Protein AF-A0A366LKS7-F1 (afdb_monomer)

Structure (mmCIF, N/CA/C/O backbone):
data_AF-A0A366LKS7-F1
#
_entry.id   AF-A0A366LKS7-F1
#
loop_
_atom_site.group_PDB
_atom_site.id
_atom_site.type_symbol
_atom_site.label_atom_id
_atom_site.label_alt_id
_atom_site.label_comp_id
_atom_site.label_asym_id
_atom_site.label_entity_id
_atom_site.label_seq_id
_atom_site.pdbx_PDB_ins_code
_atom_site.Cartn_x
_atom_site.Cartn_y
_atom_site.Cartn_z
_atom_site.occupancy
_atom_site.B_iso_or_equiv
_atom_site.auth_seq_id
_atom_site.auth_comp_id
_atom_site.auth_asym_id
_atom_site.auth_atom_id
_atom_site.pdbx_PDB_model_num
ATOM 1 N N . MET A 1 1 ? 86.073 -22.384 10.253 1.00 41.22 1 MET A N 1
ATOM 2 C CA . MET A 1 1 ? 85.572 -21.036 9.910 1.00 41.22 1 MET A CA 1
ATOM 3 C C . MET A 1 1 ? 84.055 -21.099 9.865 1.00 41.22 1 MET A C 1
ATOM 5 O O . MET A 1 1 ? 83.524 -22.104 9.419 1.00 41.22 1 MET A O 1
ATOM 9 N N . ALA A 1 2 ? 83.398 -20.109 10.464 1.00 40.56 2 ALA A N 1
ATOM 10 C CA . ALA A 1 2 ? 81.984 -20.114 10.831 1.00 40.56 2 ALA A CA 1
ATOM 11 C C . ALA A 1 2 ? 81.027 -20.139 9.627 1.00 40.56 2 ALA A C 1
ATOM 13 O O . ALA A 1 2 ? 81.314 -19.514 8.612 1.00 40.56 2 ALA A O 1
ATOM 14 N N . THR A 1 3 ? 79.862 -20.776 9.781 1.00 36.72 3 THR A N 1
ATOM 15 C CA . THR A 1 3 ? 78.552 -20.102 9.675 1.00 36.72 3 THR A CA 1
ATOM 16 C C . THR A 1 3 ? 77.476 -21.022 10.250 1.00 36.72 3 THR A C 1
ATOM 18 O O . THR A 1 3 ? 77.246 -22.127 9.769 1.00 36.72 3 THR A O 1
ATOM 21 N N . ILE A 1 4 ? 76.846 -20.542 11.318 1.00 39.62 4 ILE A N 1
ATOM 22 C CA . ILE A 1 4 ? 75.598 -21.054 11.873 1.00 39.62 4 ILE A CA 1
ATOM 23 C C . ILE A 1 4 ? 74.487 -20.360 11.085 1.00 39.62 4 ILE A C 1
ATOM 25 O O . ILE A 1 4 ? 74.456 -19.132 11.045 1.00 39.62 4 ILE A O 1
ATOM 29 N N . ALA A 1 5 ? 73.573 -21.122 10.495 1.00 38.69 5 ALA A N 1
ATOM 30 C CA . ALA A 1 5 ? 72.286 -20.608 10.045 1.00 38.69 5 ALA A CA 1
ATOM 31 C C . ALA A 1 5 ? 71.214 -21.629 10.429 1.00 38.69 5 ALA A C 1
ATOM 33 O O . ALA A 1 5 ? 71.038 -22.661 9.785 1.00 38.69 5 ALA A O 1
ATOM 34 N N . ALA A 1 6 ? 70.548 -21.347 11.544 1.00 43.88 6 ALA A N 1
ATOM 35 C CA . ALA A 1 6 ? 69.305 -21.986 11.925 1.00 43.88 6 ALA A CA 1
ATOM 36 C C . ALA A 1 6 ? 68.160 -21.339 11.138 1.00 43.88 6 ALA A C 1
ATOM 38 O O . ALA A 1 6 ? 68.051 -20.117 11.154 1.00 43.88 6 ALA A O 1
ATOM 39 N N . LEU A 1 7 ? 67.289 -22.145 10.526 1.00 31.59 7 LEU A N 1
ATOM 40 C CA . LEU A 1 7 ? 65.840 -21.940 10.598 1.00 31.59 7 LEU A CA 1
ATOM 41 C C . LEU A 1 7 ? 65.124 -23.215 10.131 1.00 31.59 7 LEU A C 1
ATOM 43 O O . LEU A 1 7 ? 64.955 -23.468 8.942 1.00 31.59 7 LEU A O 1
ATOM 47 N N . VAL A 1 8 ? 64.708 -24.029 11.097 1.00 40.72 8 VAL A N 1
ATOM 48 C CA . VAL A 1 8 ? 63.623 -24.991 10.907 1.00 40.72 8 VAL A CA 1
ATOM 49 C C . VAL A 1 8 ? 62.337 -24.242 11.215 1.00 40.72 8 VAL A C 1
ATOM 51 O O . VAL A 1 8 ? 62.210 -23.730 12.319 1.00 40.72 8 VAL A O 1
ATOM 54 N N . LEU A 1 9 ? 61.408 -24.205 10.263 1.00 39.56 9 LEU A N 1
ATOM 55 C CA . LEU A 1 9 ? 59.963 -24.333 10.480 1.00 39.56 9 LEU A CA 1
ATOM 56 C C . LEU A 1 9 ? 59.360 -24.700 9.120 1.00 39.56 9 LEU A C 1
ATOM 58 O O . LEU A 1 9 ? 59.416 -23.931 8.163 1.00 39.56 9 LEU A O 1
ATOM 62 N N . GLY A 1 10 ? 58.897 -25.946 9.020 1.00 38.88 10 GLY A N 1
ATOM 63 C CA . GLY A 1 10 ? 58.415 -26.543 7.784 1.00 38.88 10 GLY A CA 1
ATOM 64 C C . GLY A 1 10 ? 57.226 -25.781 7.204 1.00 38.88 10 GLY A C 1
ATOM 65 O O . GLY A 1 10 ? 56.204 -25.608 7.864 1.00 38.88 10 GLY A O 1
ATOM 66 N N . LEU A 1 11 ? 57.358 -25.376 5.941 1.00 42.59 11 LEU A N 1
ATOM 67 C CA . LEU A 1 11 ? 56.241 -24.989 5.086 1.00 42.59 11 LEU A CA 1
ATOM 68 C C . LEU A 1 11 ? 55.403 -26.240 4.783 1.00 42.59 11 LEU A C 1
ATOM 70 O O . LEU A 1 11 ? 55.624 -26.943 3.799 1.00 42.59 11 LEU A O 1
ATOM 74 N N . GLY A 1 12 ? 54.454 -26.523 5.669 1.00 39.06 12 GLY A N 1
ATOM 75 C CA . GLY A 1 12 ? 53.389 -27.494 5.473 1.00 39.06 12 GLY A CA 1
ATOM 76 C C . GLY A 1 12 ? 52.070 -26.785 5.182 1.00 39.06 12 GLY A C 1
ATOM 77 O O . GLY A 1 12 ? 51.395 -26.350 6.101 1.00 39.06 12 GLY A O 1
ATOM 78 N N . LEU A 1 13 ? 51.728 -26.730 3.896 1.00 37.75 13 LEU A N 1
ATOM 79 C CA . LEU A 1 13 ? 50.373 -26.871 3.351 1.00 37.75 13 LEU A CA 1
ATOM 80 C C . LEU A 1 13 ? 49.256 -25.850 3.705 1.00 37.75 13 LEU A C 1
ATOM 82 O O . LEU A 1 13 ? 48.646 -25.863 4.767 1.00 37.75 13 LEU A O 1
ATOM 86 N N . THR A 1 14 ? 48.844 -25.162 2.630 1.00 41.75 14 THR A N 1
ATOM 87 C CA . THR A 1 14 ? 47.455 -24.944 2.159 1.00 41.75 14 THR A CA 1
ATOM 88 C C . THR A 1 14 ? 46.520 -23.935 2.850 1.00 41.75 14 THR A C 1
ATOM 90 O O . THR A 1 14 ? 45.930 -24.189 3.890 1.00 41.75 14 THR A O 1
ATOM 93 N N . THR A 1 15 ? 46.269 -22.861 2.081 1.00 47.47 15 THR A N 1
ATOM 94 C CA . THR A 1 15 ? 44.987 -22.164 1.824 1.00 47.47 15 THR A CA 1
ATOM 95 C C . THR A 1 15 ? 44.194 -21.585 2.992 1.00 47.47 15 THR A C 1
ATOM 97 O O . THR A 1 15 ? 43.519 -22.295 3.723 1.00 47.47 15 THR A O 1
ATOM 100 N N . THR A 1 16 ? 44.072 -20.257 2.987 1.00 45.38 16 THR A N 1
ATOM 101 C CA . THR A 1 16 ? 42.803 -19.583 2.650 1.00 45.38 16 THR A CA 1
ATOM 102 C C . THR A 1 16 ? 43.143 -18.146 2.262 1.00 45.38 16 THR A C 1
ATOM 104 O O . THR A 1 16 ? 43.459 -17.317 3.112 1.00 45.38 16 THR A O 1
ATOM 107 N N . THR A 1 17 ? 43.118 -17.840 0.964 1.00 48.75 17 THR A N 1
ATOM 108 C CA . THR A 1 17 ? 42.858 -16.467 0.525 1.00 48.75 17 THR A CA 1
ATOM 109 C C . THR A 1 17 ? 41.493 -16.112 1.090 1.00 48.75 17 THR A C 1
ATOM 111 O O . THR A 1 17 ? 40.503 -16.733 0.708 1.00 48.75 17 THR A O 1
ATOM 114 N N . ALA A 1 18 ? 41.445 -15.191 2.052 1.00 44.31 18 ALA A N 1
ATOM 115 C CA . ALA A 1 18 ? 40.195 -14.581 2.468 1.00 44.31 18 ALA A CA 1
ATOM 116 C C . ALA A 1 18 ? 39.649 -13.843 1.242 1.00 44.31 18 ALA A C 1
ATOM 118 O O . ALA A 1 18 ? 40.091 -12.741 0.917 1.00 44.31 18 ALA A O 1
ATOM 119 N N . ASP A 1 19 ? 38.782 -14.539 0.508 1.00 43.91 19 ASP A N 1
ATOM 120 C CA . ASP A 1 19 ? 37.972 -13.992 -0.564 1.00 43.91 19 ASP A CA 1
ATOM 121 C C . ASP A 1 19 ? 37.262 -12.774 0.018 1.00 43.91 19 ASP A C 1
ATOM 123 O O . ASP A 1 19 ? 36.561 -12.862 1.033 1.00 43.91 19 ASP A O 1
ATOM 127 N N . ALA A 1 20 ? 37.589 -11.614 -0.546 1.00 52.59 20 ALA A N 1
ATOM 128 C CA . ALA A 1 20 ? 37.033 -10.343 -0.144 1.00 52.59 20 ALA A CA 1
ATOM 129 C C . ALA A 1 20 ? 35.516 -10.496 -0.090 1.00 52.59 20 ALA A C 1
ATOM 131 O O . ALA A 1 20 ? 34.909 -10.901 -1.078 1.00 52.59 20 ALA A O 1
ATOM 132 N N . ALA A 1 21 ? 34.944 -10.202 1.082 1.00 46.44 21 ALA A N 1
ATOM 133 C CA . ALA A 1 21 ? 33.519 -10.242 1.344 1.00 46.44 21 ALA A CA 1
ATOM 134 C C . ALA A 1 21 ? 32.761 -9.757 0.107 1.00 46.44 21 ALA A C 1
ATOM 136 O O . ALA A 1 21 ? 32.797 -8.572 -0.227 1.00 46.44 21 ALA A O 1
ATOM 137 N N . THR A 1 22 ? 32.124 -10.701 -0.590 1.00 46.94 22 THR A N 1
ATOM 138 C CA . THR A 1 22 ? 31.183 -10.386 -1.656 1.00 46.94 22 THR A CA 1
ATOM 139 C C . THR A 1 22 ? 30.228 -9.362 -1.049 1.00 46.94 22 THR A C 1
ATOM 141 O O . THR A 1 22 ? 29.586 -9.701 -0.047 1.00 46.94 22 THR A O 1
ATOM 144 N N . PRO A 1 23 ? 30.152 -8.111 -1.549 1.00 44.69 23 PRO A N 1
ATOM 145 C CA . PRO A 1 23 ? 29.120 -7.205 -1.085 1.00 44.69 23 PRO A CA 1
ATOM 146 C C . PRO A 1 23 ? 27.816 -7.958 -1.293 1.00 44.69 23 PRO A C 1
ATOM 148 O O . PRO A 1 23 ? 27.559 -8.432 -2.404 1.00 44.69 23 PRO A O 1
ATOM 151 N N . ALA A 1 24 ? 27.091 -8.183 -0.191 1.00 43.06 24 ALA A N 1
ATOM 152 C CA . ALA A 1 24 ? 25.816 -8.876 -0.179 1.00 43.06 24 ALA A CA 1
ATOM 153 C C . ALA A 1 24 ? 25.062 -8.396 -1.408 1.00 43.06 24 ALA A C 1
ATOM 155 O O . ALA A 1 24 ? 24.828 -7.193 -1.522 1.00 43.06 24 ALA A O 1
ATOM 156 N N . ARG A 1 25 ? 24.822 -9.298 -2.374 1.00 40.00 25 ARG A N 1
ATOM 157 C CA . ARG A 1 25 ? 24.077 -8.953 -3.581 1.00 40.00 25 ARG A CA 1
ATOM 158 C C . ARG A 1 25 ? 22.830 -8.248 -3.076 1.00 40.00 25 ARG A C 1
ATOM 160 O O . ARG A 1 25 ? 21.998 -8.907 -2.452 1.00 40.00 25 ARG A O 1
ATOM 167 N N . THR A 1 26 ? 22.744 -6.929 -3.270 1.00 43.84 26 THR A N 1
ATOM 168 C CA . THR A 1 26 ? 21.489 -6.199 -3.143 1.00 43.84 26 THR A CA 1
ATOM 169 C C . THR A 1 26 ? 20.514 -7.062 -3.906 1.00 43.84 26 THR A C 1
ATOM 171 O O . THR A 1 26 ? 20.764 -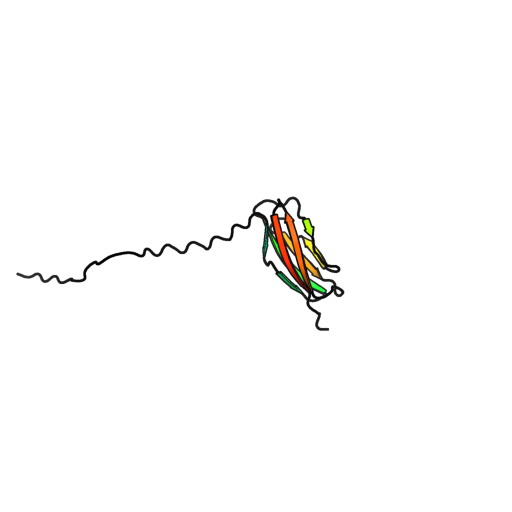7.335 -5.083 1.00 43.84 26 THR A O 1
ATOM 174 N N . ALA A 1 27 ? 19.535 -7.637 -3.201 1.00 46.47 27 ALA A N 1
ATOM 175 C CA . ALA A 1 27 ? 18.549 -8.496 -3.826 1.00 46.47 27 ALA A CA 1
ATOM 176 C C . ALA A 1 27 ? 18.075 -7.735 -5.060 1.00 46.47 27 ALA A C 1
ATOM 178 O O . ALA A 1 27 ? 17.615 -6.603 -4.926 1.00 46.47 27 ALA A O 1
ATOM 179 N N . ALA A 1 28 ? 18.343 -8.281 -6.248 1.00 50.19 28 ALA A N 1
ATOM 180 C CA . ALA A 1 28 ? 17.908 -7.660 -7.482 1.00 50.19 28 ALA A CA 1
ATOM 181 C C . ALA A 1 28 ? 16.385 -7.652 -7.388 1.00 50.19 28 ALA A C 1
ATOM 183 O O . ALA A 1 28 ? 15.757 -8.708 -7.468 1.00 50.19 28 ALA A O 1
ATOM 184 N N . HIS A 1 29 ? 15.812 -6.499 -7.057 1.00 56.53 29 HIS A N 1
ATOM 185 C CA . HIS A 1 29 ? 14.374 -6.341 -7.018 1.00 56.53 29 HIS A C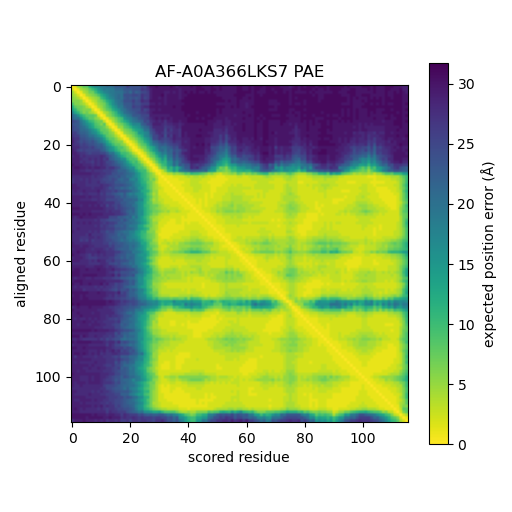A 1
ATOM 186 C C . HIS A 1 29 ? 13.945 -6.380 -8.480 1.00 56.53 29 HIS A C 1
ATOM 188 O O . HIS A 1 29 ? 14.466 -5.606 -9.263 1.00 56.53 29 HIS A O 1
ATOM 194 N N . PRO A 1 30 ? 13.090 -7.312 -8.914 1.00 63.94 30 PRO A N 1
ATOM 195 C CA . PRO A 1 30 ? 12.659 -7.322 -10.299 1.00 63.94 30 PRO A CA 1
ATOM 196 C C . PRO A 1 30 ? 11.595 -6.231 -10.468 1.00 63.94 30 PRO A C 1
ATOM 198 O O . PRO A 1 30 ? 10.409 -6.508 -10.311 1.00 63.94 30 PRO A O 1
ATOM 201 N N . GLY A 1 31 ? 11.998 -4.986 -10.732 1.00 85.12 31 GLY A N 1
ATOM 202 C CA . GLY A 1 31 ? 11.088 -3.901 -11.098 1.00 85.12 31 GLY A CA 1
ATOM 203 C C . GLY A 1 31 ? 10.927 -2.850 -10.008 1.00 85.12 31 GLY A C 1
ATOM 204 O O . GLY A 1 31 ? 11.670 -1.881 -9.993 1.00 85.12 31 GLY A O 1
ATOM 205 N N . ILE A 1 32 ? 9.934 -3.003 -9.122 1.00 89.81 32 ILE A N 1
ATOM 206 C CA . ILE A 1 32 ? 9.619 -1.992 -8.092 1.00 89.81 32 ILE A CA 1
ATOM 207 C C . ILE A 1 32 ? 9.740 -2.528 -6.669 1.00 89.81 32 ILE A C 1
ATOM 209 O O . ILE A 1 32 ? 9.377 -3.671 -6.389 1.00 89.81 32 ILE A O 1
ATOM 213 N N . TRP A 1 33 ? 10.184 -1.677 -5.747 1.00 92.50 33 TRP A N 1
ATOM 214 C CA . TRP A 1 33 ? 10.239 -1.981 -4.316 1.00 92.50 33 TRP A CA 1
ATOM 215 C C . TRP A 1 33 ? 9.988 -0.737 -3.462 1.00 92.50 33 TRP A C 1
ATOM 217 O O . TRP A 1 33 ? 9.988 0.392 -3.951 1.00 92.50 33 TRP A O 1
ATOM 227 N N . LEU A 1 34 ? 9.735 -0.950 -2.170 1.00 93.25 34 LEU A N 1
ATOM 228 C CA . LEU A 1 34 ? 9.392 0.108 -1.222 1.00 93.25 34 LEU A CA 1
ATOM 229 C C . LEU A 1 34 ? 10.387 0.155 -0.070 1.00 93.25 34 LEU A C 1
ATOM 231 O O . LEU A 1 34 ? 10.735 -0.888 0.485 1.00 93.25 34 LEU A O 1
ATOM 235 N N . THR A 1 35 ? 10.751 1.360 0.356 1.00 94.12 35 THR A N 1
ATOM 236 C CA . THR A 1 35 ? 11.592 1.565 1.538 1.00 94.12 35 THR A CA 1
ATOM 237 C C . THR A 1 35 ? 11.053 2.715 2.392 1.00 94.12 35 THR A C 1
ATOM 239 O O . THR A 1 35 ? 11.101 3.864 1.954 1.00 94.12 35 THR A O 1
ATOM 242 N N . PRO A 1 36 ? 10.580 2.462 3.629 1.00 95.62 36 PRO A N 1
ATOM 243 C CA . PRO A 1 36 ? 10.326 1.151 4.246 1.00 95.62 36 PRO A CA 1
ATOM 244 C C . PRO A 1 36 ? 9.116 0.408 3.640 1.00 95.62 36 PRO A C 1
ATOM 246 O O . PRO A 1 36 ? 8.206 1.026 3.097 1.00 95.62 36 PRO A O 1
ATOM 249 N N . THR A 1 37 ? 9.035 -0.918 3.801 1.00 95.50 37 THR A N 1
ATOM 250 C CA . THR A 1 37 ? 7.887 -1.742 3.343 1.00 95.50 37 THR A CA 1
ATOM 251 C C . THR A 1 37 ? 6.686 -1.726 4.299 1.00 95.50 37 THR A C 1
ATOM 253 O O . THR A 1 37 ? 5.674 -2.385 4.054 1.00 95.50 37 THR A O 1
ATOM 256 N N . SER A 1 38 ? 6.790 -1.027 5.428 1.00 95.88 38 SER A N 1
ATOM 257 C CA . SER A 1 38 ? 5.721 -0.921 6.418 1.00 95.88 38 SER A CA 1
ATOM 258 C C . SER A 1 38 ? 5.809 0.368 7.216 1.00 95.88 38 SER A C 1
ATOM 260 O O . SER A 1 38 ? 6.889 0.946 7.344 1.00 95.88 38 SER A O 1
ATOM 262 N N . GLY A 1 39 ? 4.697 0.767 7.819 1.00 96.06 39 GLY A N 1
ATOM 263 C CA . GLY A 1 39 ? 4.654 1.874 8.763 1.00 96.06 39 GLY A CA 1
ATOM 264 C C . GLY A 1 39 ? 3.482 1.749 9.717 1.00 96.06 39 GLY A C 1
ATOM 265 O O . GLY A 1 39 ? 2.440 1.195 9.372 1.00 96.06 39 GLY A O 1
ATOM 266 N N . THR A 1 40 ? 3.682 2.282 10.916 1.00 96.12 40 THR A N 1
ATOM 267 C CA . THR A 1 40 ? 2.671 2.364 11.967 1.00 96.12 40 THR A CA 1
ATOM 268 C C . THR A 1 40 ? 2.277 3.821 12.151 1.00 96.12 40 THR A C 1
ATOM 270 O O . THR A 1 40 ? 3.145 4.694 12.122 1.00 96.12 40 THR A O 1
ATOM 273 N N . VAL A 1 41 ? 0.985 4.093 12.302 1.00 95.25 41 VAL A N 1
ATOM 274 C CA . VAL A 1 41 ? 0.453 5.454 12.390 1.00 95.25 41 VAL A CA 1
ATOM 275 C C . VAL A 1 41 ? -0.828 5.482 13.224 1.00 95.25 41 VAL A C 1
ATOM 277 O O . VAL A 1 41 ? -1.671 4.596 13.103 1.00 95.25 41 VAL A O 1
ATOM 280 N N . SER A 1 42 ? -0.977 6.503 14.065 1.00 94.31 42 SER A N 1
ATOM 281 C CA . SER A 1 42 ? -2.223 6.761 14.793 1.00 94.31 42 SER A CA 1
ATOM 282 C C . SER A 1 42 ? -3.248 7.470 13.895 1.00 94.31 42 SER A C 1
ATOM 284 O O . SER A 1 42 ? -2.859 8.122 12.919 1.00 94.31 42 SER A O 1
ATOM 286 N N . PRO A 1 43 ? -4.552 7.408 14.208 1.00 93.06 43 PRO A N 1
ATOM 287 C CA . PRO A 1 43 ? -5.564 8.180 13.495 1.00 93.06 43 PRO A CA 1
ATOM 288 C C . PRO A 1 43 ? -5.238 9.681 13.541 1.00 93.06 43 PRO A C 1
ATOM 290 O O . PRO A 1 43 ? -4.793 10.193 14.564 1.00 93.06 43 PRO A O 1
ATOM 293 N N . GLY A 1 44 ? -5.403 10.386 12.419 1.00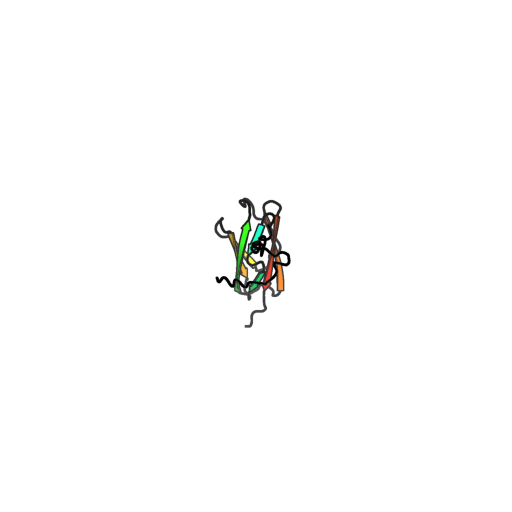 92.12 44 GLY A N 1
ATOM 294 C CA . GLY A 1 44 ? -4.988 11.789 12.261 1.00 92.12 44 GLY A CA 1
ATOM 295 C C . GLY A 1 44 ? -3.504 11.987 11.917 1.00 92.12 44 GLY A C 1
ATOM 296 O O . GLY A 1 44 ? -3.091 13.106 11.615 1.00 92.12 44 GLY A O 1
ATOM 297 N N . GLY A 1 45 ? -2.696 10.923 11.949 1.00 94.00 45 GLY A N 1
ATOM 298 C CA . GLY A 1 45 ? -1.273 10.960 11.629 1.00 94.00 45 GLY A CA 1
ATOM 299 C C . GLY A 1 45 ? -0.949 10.719 10.152 1.00 94.00 45 GLY A C 1
ATOM 300 O O . GLY A 1 45 ? -1.816 10.526 9.296 1.00 94.00 45 GLY A O 1
ATOM 301 N N . SER A 1 46 ? 0.352 10.678 9.859 1.00 94.94 46 SER A N 1
ATOM 302 C CA . SER A 1 46 ? 0.864 10.301 8.541 1.00 94.94 46 SER A CA 1
ATOM 303 C C . SER A 1 46 ? 2.094 9.408 8.636 1.00 94.94 46 SER A C 1
ATOM 305 O O . SER A 1 46 ? 2.887 9.538 9.568 1.00 94.94 46 SER A O 1
ATOM 307 N N . THR A 1 47 ? 2.289 8.549 7.641 1.00 95.56 47 THR A N 1
ATOM 308 C CA . THR A 1 47 ? 3.528 7.783 7.456 1.00 95.56 47 THR A CA 1
ATOM 309 C C . THR A 1 47 ? 3.979 7.852 6.001 1.00 95.56 47 THR A C 1
ATOM 311 O O . THR A 1 47 ? 3.210 8.265 5.133 1.00 95.56 47 THR A O 1
ATOM 314 N N . LYS A 1 48 ? 5.231 7.494 5.714 1.00 94.75 48 LYS A N 1
ATOM 315 C CA . LYS A 1 48 ? 5.792 7.588 4.361 1.00 94.75 48 LYS A CA 1
ATOM 316 C C . LYS A 1 48 ? 6.602 6.364 3.970 1.00 94.75 48 LYS A C 1
ATOM 318 O O . LYS A 1 48 ? 7.206 5.701 4.813 1.00 94.75 48 LYS A O 1
ATOM 323 N N . THR A 1 49 ? 6.656 6.119 2.670 1.00 95.19 49 THR A N 1
ATOM 324 C CA . THR A 1 49 ? 7.591 5.196 2.031 1.00 95.19 49 THR A CA 1
ATOM 325 C C . THR A 1 49 ? 8.154 5.814 0.761 1.00 95.19 49 THR A C 1
ATOM 327 O O . THR A 1 49 ? 7.586 6.758 0.212 1.00 95.19 49 THR A O 1
ATOM 330 N N . THR A 1 50 ? 9.282 5.298 0.307 1.00 94.06 50 THR A N 1
ATOM 331 C CA . THR A 1 50 ? 9.875 5.622 -0.983 1.00 94.06 50 THR A CA 1
ATOM 332 C C . THR A 1 50 ? 9.610 4.464 -1.928 1.00 94.06 50 THR A C 1
ATOM 334 O O . THR A 1 50 ? 9.960 3.327 -1.608 1.00 94.06 50 THR A O 1
ATOM 337 N N . LEU A 1 51 ? 9.005 4.746 -3.078 1.00 91.56 51 LEU A N 1
ATOM 338 C CA . LEU A 1 51 ? 8.905 3.800 -4.176 1.00 91.56 51 LEU A CA 1
ATOM 339 C C . LEU A 1 51 ? 10.138 3.936 -5.058 1.00 91.56 51 LEU A C 1
ATOM 341 O O . LEU A 1 51 ? 10.452 5.011 -5.565 1.00 91.56 51 LEU A O 1
ATOM 345 N N . HIS A 1 52 ? 10.822 2.818 -5.216 1.00 90.38 52 HIS A N 1
ATOM 346 C CA . HIS A 1 52 ? 11.968 2.668 -6.085 1.00 90.38 52 HIS A CA 1
ATOM 347 C C . HIS A 1 52 ? 11.580 1.815 -7.287 1.00 90.38 52 HIS A C 1
ATOM 349 O O . HIS A 1 52 ? 10.707 0.947 -7.182 1.00 90.38 52 HIS A O 1
ATOM 355 N N . SER A 1 53 ? 12.245 2.063 -8.408 1.00 86.81 53 SER A N 1
ATOM 356 C CA . SER A 1 53 ? 12.052 1.322 -9.644 1.00 86.81 53 SER A CA 1
ATOM 357 C C . SER A 1 53 ? 13.375 1.224 -10.398 1.00 86.81 53 SER A C 1
ATOM 359 O O . SER A 1 53 ? 14.119 2.203 -10.430 1.00 86.81 53 SER A O 1
ATOM 361 N N . ASP A 1 54 ? 13.664 0.074 -11.006 1.00 83.81 54 ASP A N 1
ATOM 362 C CA . ASP A 1 54 ? 14.827 -0.082 -11.897 1.00 83.81 54 ASP A CA 1
ATOM 363 C C . ASP A 1 54 ? 14.631 0.636 -13.241 1.00 83.81 54 ASP A C 1
ATOM 365 O O . ASP A 1 54 ? 15.595 1.003 -13.910 1.00 83.81 54 ASP A O 1
ATOM 369 N N . GLU A 1 55 ? 13.374 0.847 -13.635 1.00 84.38 55 GLU A N 1
ATOM 370 C CA . GLU A 1 55 ? 12.987 1.508 -14.881 1.00 84.38 55 GLU A CA 1
ATOM 371 C C . GLU A 1 55 ? 12.071 2.711 -14.608 1.00 84.38 55 GLU A C 1
ATOM 373 O O . GLU A 1 55 ? 11.373 2.737 -13.590 1.00 84.38 55 GLU A O 1
ATOM 378 N N . PRO A 1 56 ? 11.993 3.697 -15.517 1.00 82.38 56 PRO A N 1
ATOM 379 C CA . PRO A 1 56 ? 11.048 4.802 -15.386 1.00 82.38 56 PRO A CA 1
ATOM 380 C C . PRO A 1 56 ? 9.601 4.312 -15.206 1.00 82.38 56 PRO A C 1
ATOM 382 O O . PRO A 1 56 ? 9.126 3.431 -15.929 1.00 82.38 56 PRO A O 1
ATOM 385 N N . VAL A 1 57 ? 8.873 4.902 -14.254 1.00 82.62 57 VAL A N 1
ATOM 386 C CA . VAL A 1 57 ? 7.467 4.563 -13.980 1.00 82.62 57 VAL A CA 1
ATOM 387 C C . VAL A 1 57 ? 6.553 5.547 -14.704 1.00 82.62 57 VAL A C 1
ATOM 389 O O . VAL A 1 57 ? 6.398 6.689 -14.281 1.00 82.62 57 VAL A O 1
ATOM 392 N N . GLY A 1 58 ? 5.925 5.101 -15.795 1.00 78.12 58 GLY A N 1
ATOM 393 C CA . GLY A 1 58 ? 4.945 5.907 -16.537 1.00 78.12 58 GLY A CA 1
ATOM 394 C C . GLY A 1 58 ? 3.523 5.845 -15.964 1.00 78.12 58 GLY A C 1
ATOM 395 O O . GLY A 1 58 ? 2.766 6.806 -16.073 1.00 78.12 58 GLY A O 1
ATOM 396 N N . LEU A 1 59 ? 3.158 4.721 -15.339 1.00 86.44 59 LEU A N 1
ATOM 397 C CA . LEU A 1 59 ? 1.852 4.506 -14.718 1.00 86.44 59 LEU A CA 1
ATOM 398 C C . LEU A 1 59 ? 2.016 3.698 -13.431 1.00 86.44 59 LEU A C 1
ATOM 400 O O . LEU A 1 59 ? 2.557 2.593 -13.449 1.00 86.44 59 LEU A O 1
ATOM 404 N N . LEU A 1 60 ? 1.495 4.237 -12.329 1.00 88.62 60 LEU A N 1
ATOM 405 C CA . LEU A 1 60 ? 1.464 3.578 -11.030 1.00 88.62 60 LEU A CA 1
ATOM 406 C C . LEU A 1 60 ? 0.017 3.271 -10.647 1.00 88.62 60 LEU A C 1
ATOM 408 O O . LEU A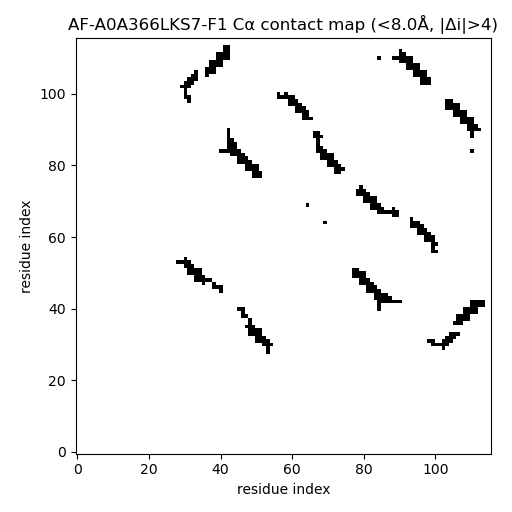 1 60 ? -0.797 4.179 -10.484 1.00 88.62 60 LEU A O 1
ATOM 412 N N . THR A 1 61 ? -0.299 1.990 -10.482 1.00 91.56 61 THR A N 1
ATOM 413 C CA . THR A 1 61 ? -1.604 1.545 -9.981 1.00 91.56 61 THR A CA 1
ATOM 414 C C . THR A 1 61 ? -1.496 1.221 -8.500 1.00 91.56 61 THR A C 1
ATOM 416 O O . THR A 1 61 ? -0.557 0.545 -8.079 1.00 91.56 61 THR A O 1
ATOM 419 N N . VAL A 1 62 ? -2.468 1.676 -7.711 1.00 92.81 62 VAL A N 1
ATOM 420 C CA . VAL A 1 62 ? -2.512 1.450 -6.264 1.00 92.81 62 VAL A CA 1
ATOM 421 C C . VAL A 1 62 ? -3.837 0.803 -5.884 1.00 92.81 62 VAL A C 1
ATOM 423 O O . VAL A 1 62 ? -4.898 1.261 -6.302 1.00 92.81 62 VAL A O 1
ATOM 426 N N . SER A 1 63 ? -3.783 -0.254 -5.079 1.00 93.44 63 SER A N 1
ATOM 427 C CA . SER A 1 63 ? -4.966 -0.956 -4.577 1.00 93.44 63 SER A CA 1
ATOM 428 C C . SER A 1 63 ? -4.821 -1.342 -3.105 1.00 93.44 63 SER A C 1
ATOM 430 O O . SER A 1 63 ? -3.715 -1.428 -2.574 1.00 93.44 63 SER A O 1
ATOM 432 N N . GLY A 1 64 ? -5.950 -1.567 -2.428 1.00 90.31 64 GLY A N 1
ATOM 433 C CA . GLY A 1 64 ? -5.973 -2.012 -1.028 1.00 90.31 64 GLY A CA 1
ATOM 434 C C . GLY A 1 64 ? -5.837 -0.901 0.019 1.00 90.31 64 GLY A C 1
ATOM 435 O O . GLY A 1 64 ? -5.692 -1.207 1.200 1.00 90.31 64 GLY A O 1
ATOM 436 N N . ALA A 1 65 ? -5.899 0.376 -0.380 1.00 87.62 65 ALA A N 1
ATOM 437 C CA . ALA A 1 65 ? -5.997 1.479 0.573 1.00 87.62 65 ALA A CA 1
ATOM 438 C C . ALA A 1 65 ? -7.356 1.422 1.305 1.00 87.62 65 ALA A C 1
ATOM 440 O O . ALA A 1 65 ? -8.396 1.360 0.642 1.00 87.62 65 ALA A O 1
ATOM 441 N N . PRO A 1 66 ? -7.374 1.406 2.648 1.00 87.94 66 PRO A N 1
ATOM 442 C CA . PRO A 1 66 ? -8.618 1.333 3.404 1.00 87.94 66 PRO A CA 1
ATOM 443 C C . PRO A 1 66 ? -9.373 2.672 3.422 1.00 87.94 66 PRO A C 1
ATOM 445 O O . PRO A 1 66 ? -8.778 3.726 3.173 1.00 87.94 66 PRO A O 1
ATOM 448 N N . PRO A 1 67 ? -10.675 2.662 3.770 1.00 90.12 67 PRO A N 1
ATOM 449 C CA . PRO A 1 67 ? -11.439 3.886 3.983 1.00 90.12 67 PRO A CA 1
ATOM 450 C C . PRO A 1 67 ? -10.754 4.815 4.992 1.00 90.12 67 PRO A C 1
ATOM 452 O O . PRO A 1 67 ? -10.255 4.371 6.025 1.00 90.12 67 PRO A O 1
ATOM 455 N N . GLY A 1 68 ? -10.742 6.114 4.693 1.00 91.50 68 GLY A N 1
ATOM 456 C CA . GLY A 1 68 ? -10.115 7.122 5.549 1.00 91.50 68 GLY A CA 1
ATOM 457 C C . GLY A 1 68 ? -8.599 7.259 5.382 1.00 91.50 68 GLY A C 1
ATOM 458 O O . GLY A 1 68 ? -8.015 8.106 6.054 1.00 91.50 68 GLY A O 1
ATOM 459 N N . VAL A 1 69 ? -7.959 6.499 4.485 1.00 94.25 69 VAL A N 1
ATOM 460 C CA . VAL A 1 69 ? -6.547 6.696 4.123 1.00 94.25 69 VAL A CA 1
ATOM 461 C C . VAL A 1 69 ? -6.443 7.324 2.741 1.00 94.25 69 VAL A C 1
ATOM 463 O O . VAL A 1 69 ? -6.940 6.776 1.758 1.00 94.25 69 VAL A O 1
ATOM 466 N N . THR A 1 70 ? -5.767 8.465 2.656 1.00 94.19 70 THR A N 1
ATOM 467 C CA . THR A 1 70 ? -5.427 9.121 1.389 1.00 94.19 70 THR A CA 1
ATOM 468 C C . THR A 1 70 ? -3.929 9.055 1.142 1.00 94.19 70 THR A C 1
ATOM 470 O O . THR A 1 70 ? -3.125 8.948 2.069 1.00 94.19 70 THR A O 1
ATOM 473 N N . MET A 1 71 ? -3.544 9.073 -0.132 1.00 92.31 71 MET A N 1
ATOM 474 C CA . MET A 1 71 ? -2.157 8.905 -0.548 1.00 92.31 71 MET A CA 1
ATOM 475 C C . MET A 1 71 ? -1.711 10.096 -1.381 1.00 92.31 71 MET A C 1
ATOM 477 O O . MET A 1 71 ? -2.335 10.423 -2.388 1.00 92.31 71 MET A O 1
ATOM 481 N N . GLY A 1 72 ? -0.624 10.729 -0.956 1.00 91.31 72 GLY A N 1
ATOM 482 C CA . GLY A 1 72 ? 0.091 11.729 -1.734 1.00 91.31 72 GLY A CA 1
ATOM 483 C C . GLY A 1 72 ? 1.287 11.092 -2.428 1.00 91.31 72 GLY A C 1
ATOM 484 O O . GLY A 1 72 ? 2.073 10.397 -1.784 1.00 91.31 72 GLY A O 1
ATOM 485 N N . LEU A 1 73 ? 1.430 11.343 -3.726 1.00 88.56 73 LEU A N 1
ATOM 486 C CA . LEU A 1 73 ? 2.637 11.030 -4.485 1.00 88.56 73 LEU A CA 1
ATOM 487 C C . LEU A 1 73 ? 3.402 12.330 -4.719 1.00 88.56 73 LEU A C 1
ATOM 489 O O . LEU A 1 73 ? 2.812 13.346 -5.085 1.00 88.56 73 LEU A O 1
ATOM 493 N N . SER A 1 74 ? 4.705 12.299 -4.484 1.00 81.62 74 SER A N 1
ATOM 494 C CA . SER A 1 74 ? 5.613 13.415 -4.772 1.00 81.62 74 SER A CA 1
ATOM 495 C C . SER A 1 74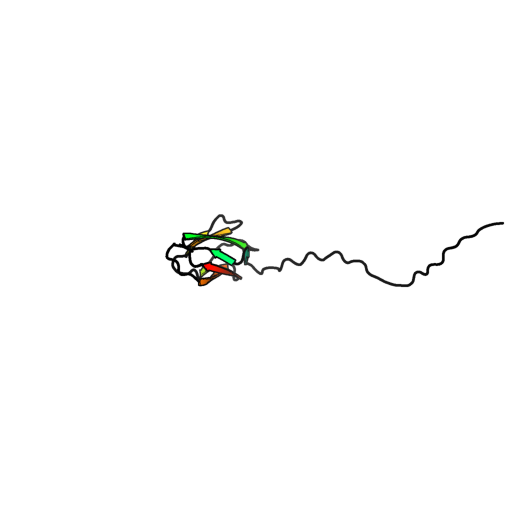 ? 6.548 13.064 -5.932 1.00 81.62 74 SER A C 1
ATOM 497 O O . SER A 1 74 ? 6.411 11.980 -6.493 1.00 81.62 74 SER A O 1
ATOM 499 N N . ASN A 1 75 ? 7.407 14.024 -6.312 1.00 69.06 75 ASN A N 1
ATOM 500 C CA . ASN A 1 75 ? 8.287 14.065 -7.490 1.00 69.06 75 ASN A CA 1
ATOM 501 C C . ASN A 1 75 ? 8.708 12.712 -8.103 1.00 69.06 75 ASN A C 1
ATOM 503 O O . ASN A 1 75 ? 8.927 11.742 -7.388 1.00 69.06 75 ASN A O 1
ATOM 507 N N . PRO A 1 76 ? 8.942 12.671 -9.426 1.00 64.38 76 PRO A N 1
ATOM 508 C CA . PRO A 1 76 ? 9.154 11.421 -10.149 1.00 64.38 76 PRO A CA 1
ATOM 509 C C . PRO A 1 76 ? 10.443 10.669 -9.789 1.00 64.38 76 PRO A C 1
ATOM 511 O O . PRO A 1 76 ? 10.541 9.506 -10.158 1.00 64.38 76 PRO A O 1
ATOM 514 N N . ASP A 1 77 ? 11.405 11.278 -9.080 1.00 67.94 77 ASP A N 1
ATOM 515 C CA . ASP A 1 77 ? 12.632 10.573 -8.694 1.00 67.94 77 ASP A CA 1
ATOM 516 C C . ASP A 1 77 ? 13.330 11.176 -7.450 1.00 67.94 77 ASP A C 1
ATOM 518 O O . ASP A 1 77 ? 13.865 12.288 -7.527 1.00 67.94 77 ASP A O 1
ATOM 522 N N . PRO A 1 78 ? 13.335 10.487 -6.290 1.00 72.75 78 PRO A N 1
ATOM 523 C CA . PRO A 1 78 ? 12.565 9.281 -5.978 1.00 72.75 78 PRO A CA 1
ATOM 524 C C . PRO A 1 78 ? 11.085 9.601 -5.693 1.00 72.75 78 PRO A C 1
ATOM 526 O O . PRO A 1 78 ? 10.758 10.657 -5.145 1.00 72.75 78 PRO A O 1
ATOM 529 N N . ILE A 1 79 ? 10.190 8.653 -5.985 1.00 87.94 79 ILE A N 1
ATOM 530 C CA . ILE A 1 79 ? 8.753 8.797 -5.715 1.00 87.94 79 ILE A CA 1
A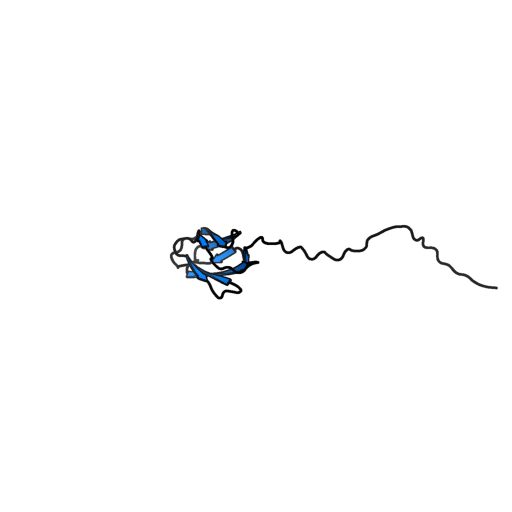TOM 531 C C . ILE A 1 79 ? 8.502 8.572 -4.221 1.00 87.94 79 ILE A C 1
ATOM 533 O O . ILE A 1 79 ? 8.478 7.430 -3.757 1.00 87.94 79 ILE A O 1
ATOM 537 N N . TYR A 1 80 ? 8.269 9.636 -3.443 1.00 90.81 80 TYR A N 1
ATOM 538 C CA . TYR A 1 80 ? 7.766 9.455 -2.077 1.00 90.81 80 TYR A CA 1
ATOM 539 C C . TYR A 1 80 ? 6.256 9.298 -2.078 1.00 90.81 80 TYR A C 1
ATOM 541 O O . TYR A 1 80 ? 5.526 10.103 -2.667 1.00 90.81 80 TYR A O 1
ATOM 549 N N . VAL A 1 81 ? 5.810 8.288 -1.344 1.00 93.06 81 VAL A N 1
ATOM 550 C CA . VAL A 1 81 ? 4.413 8.003 -1.068 1.00 93.06 81 VAL A CA 1
ATOM 551 C C . VAL A 1 81 ? 4.136 8.348 0.386 1.00 93.06 81 VAL A C 1
ATOM 553 O O . VAL A 1 81 ? 4.733 7.767 1.296 1.00 93.06 81 VAL A O 1
ATOM 556 N N . VAL A 1 82 ? 3.228 9.289 0.613 1.00 94.69 82 VAL A N 1
ATOM 557 C CA . VAL A 1 82 ? 2.787 9.690 1.951 1.00 94.69 82 VAL A CA 1
ATOM 558 C C . VAL A 1 82 ? 1.363 9.204 2.162 1.00 94.69 82 VAL A C 1
ATOM 560 O O . VAL A 1 82 ? 0.487 9.484 1.350 1.00 94.69 82 VAL A O 1
ATOM 563 N N . PHE A 1 83 ? 1.135 8.486 3.254 1.00 95.06 83 PHE A N 1
ATOM 564 C CA . PHE A 1 83 ? -0.181 8.032 3.683 1.00 95.06 83 PHE A CA 1
ATOM 565 C C . PHE A 1 83 ? -0.686 8.973 4.766 1.00 95.06 83 PHE A C 1
ATOM 567 O O . PHE A 1 83 ? -0.049 9.093 5.814 1.00 95.06 83 PHE A O 1
ATOM 574 N N . TYR A 1 84 ? -1.826 9.607 4.527 1.00 95.56 84 TYR A N 1
ATOM 575 C CA . TYR A 1 84 ? -2.531 10.421 5.508 1.00 95.56 84 TYR A CA 1
ATOM 576 C C . TYR A 1 84 ? -3.715 9.627 6.035 1.00 95.56 84 TYR A C 1
ATOM 578 O O . TYR A 1 84 ? -4.526 9.120 5.257 1.00 95.56 84 TYR A O 1
ATOM 586 N N . VAL A 1 85 ? -3.802 9.500 7.354 1.00 95.44 85 VAL A N 1
ATOM 587 C CA . VAL A 1 85 ? -4.833 8.703 8.010 1.00 95.44 85 VAL A CA 1
ATOM 588 C C . VAL A 1 85 ? -5.827 9.637 8.675 1.00 95.44 85 VAL A C 1
ATOM 590 O O . VAL A 1 85 ? -5.468 10.431 9.537 1.00 95.44 85 VAL A O 1
ATOM 593 N N . SER A 1 86 ? -7.092 9.545 8.276 1.00 93.88 86 SER A N 1
ATOM 594 C CA . SER A 1 86 ? -8.168 10.341 8.867 1.00 93.88 86 SER A CA 1
ATOM 595 C C . SER A 1 86 ? -8.347 9.989 10.350 1.00 93.88 86 SER A C 1
ATOM 597 O O . SER A 1 86 ? -8.151 8.831 10.721 1.00 93.88 86 SER A O 1
ATOM 599 N N . PRO A 1 87 ? -8.789 10.930 11.204 1.00 92.31 87 PRO A N 1
ATOM 600 C CA . PRO A 1 87 ? -9.089 10.641 12.610 1.00 92.31 87 PRO A CA 1
ATOM 601 C C . PRO A 1 87 ? -10.142 9.537 12.796 1.00 92.31 87 PRO A C 1
ATOM 603 O O . PRO A 1 87 ? -10.147 8.844 13.803 1.00 92.31 87 PRO A O 1
ATOM 606 N N . SER A 1 88 ? -11.024 9.356 11.808 1.00 91.12 88 SER A N 1
ATOM 607 C CA . SER A 1 88 ? -12.068 8.327 11.783 1.00 91.12 88 SER A CA 1
ATOM 608 C C . SER A 1 88 ? -11.636 6.995 11.156 1.00 91.12 88 SER A C 1
ATOM 610 O O . SER A 1 88 ? -12.472 6.105 10.993 1.00 91.12 88 SER A O 1
ATOM 612 N N . ALA A 1 89 ? -10.371 6.844 10.750 1.00 91.62 89 ALA A N 1
ATOM 613 C CA . ALA A 1 89 ? -9.900 5.609 10.133 1.00 91.62 89 ALA A CA 1
ATOM 614 C C . ALA A 1 89 ? -9.896 4.455 11.146 1.00 91.62 89 ALA A C 1
ATOM 616 O O . ALA A 1 89 ? -9.457 4.605 12.286 1.00 91.62 89 ALA A O 1
ATOM 617 N N . ALA A 1 90 ? -10.360 3.282 10.716 1.00 92.69 90 ALA A N 1
ATOM 618 C CA . ALA A 1 90 ? -10.399 2.105 11.572 1.00 92.69 90 ALA A CA 1
ATOM 619 C C . ALA A 1 90 ? -8.984 1.573 11.849 1.00 92.69 90 ALA A C 1
ATOM 621 O O . ALA A 1 90 ? -8.175 1.412 10.929 1.00 92.69 90 ALA A O 1
ATOM 622 N N . ALA A 1 91 ? -8.708 1.235 13.108 1.00 94.06 91 ALA A N 1
ATOM 623 C CA . ALA A 1 91 ? -7.477 0.554 13.485 1.00 94.06 91 ALA A CA 1
ATOM 624 C C . ALA A 1 91 ? -7.383 -0.828 12.812 1.00 94.06 91 ALA A C 1
ATOM 626 O O . ALA A 1 91 ? -8.389 -1.515 12.627 1.00 94.06 91 ALA A O 1
ATOM 627 N N . GLY A 1 92 ? -6.171 -1.244 12.446 1.00 95.00 92 GLY A N 1
ATOM 628 C CA . GLY A 1 92 ? -5.941 -2.526 11.785 1.00 95.00 92 GLY A CA 1
ATOM 629 C C . GLY A 1 92 ? -4.669 -2.583 10.944 1.00 95.00 92 GLY A C 1
ATOM 630 O O . GLY A 1 92 ? -3.957 -1.593 10.774 1.00 95.00 92 GLY A O 1
ATOM 631 N N . LEU A 1 93 ? -4.390 -3.777 10.412 1.00 95.75 93 LEU A N 1
ATOM 632 C CA . LEU A 1 93 ? -3.335 -4.013 9.428 1.00 95.75 93 LEU A CA 1
ATOM 633 C C . LEU A 1 93 ? -3.935 -4.008 8.021 1.00 95.75 93 LEU A C 1
ATOM 635 O O . LEU A 1 93 ? -4.776 -4.846 7.697 1.00 95.75 93 LEU A O 1
ATOM 639 N N . TYR A 1 94 ? -3.420 -3.132 7.168 1.00 95.69 94 TYR A N 1
ATOM 640 C CA . TYR A 1 94 ? -3.827 -2.992 5.776 1.00 95.69 94 TYR A CA 1
ATOM 641 C C . TYR A 1 94 ? -2.646 -3.248 4.847 1.00 95.69 94 TYR A C 1
ATOM 643 O O . TYR A 1 94 ? -1.517 -2.832 5.118 1.00 95.69 94 TYR A O 1
ATOM 651 N N . VAL A 1 95 ? -2.902 -3.947 3.743 1.00 96.88 95 VAL A N 1
ATOM 652 C CA . VAL A 1 95 ? -1.889 -4.246 2.727 1.00 96.88 95 VAL A CA 1
ATOM 653 C C . VAL A 1 95 ? -2.225 -3.464 1.470 1.00 96.88 95 VAL A C 1
ATOM 655 O O . VAL A 1 95 ? -3.152 -3.812 0.742 1.00 96.88 95 VAL A O 1
ATOM 658 N N . ILE A 1 96 ? -1.444 -2.420 1.214 1.00 96.31 96 ILE A N 1
ATOM 659 C CA . ILE A 1 96 ? -1.542 -1.616 -0.001 1.00 96.31 96 ILE A CA 1
ATOM 660 C C . ILE A 1 96 ? -0.587 -2.199 -1.038 1.00 96.31 96 ILE A C 1
ATOM 662 O O . ILE A 1 96 ? 0.584 -2.440 -0.743 1.00 96.31 96 ILE A O 1
ATOM 666 N N . THR A 1 97 ? -1.080 -2.440 -2.247 1.00 95.88 97 THR A N 1
ATOM 667 C CA . THR A 1 97 ? -0.283 -2.967 -3.357 1.00 95.88 97 THR A CA 1
ATOM 668 C C . THR A 1 97 ? -0.067 -1.878 -4.396 1.00 95.88 97 THR A C 1
ATOM 670 O O . THR A 1 97 ? -1.019 -1.289 -4.900 1.00 95.88 97 THR A O 1
ATOM 673 N N . PHE A 1 98 ? 1.195 -1.642 -4.725 1.00 93.50 98 PHE A N 1
ATOM 674 C CA . PHE A 1 98 ? 1.651 -0.779 -5.805 1.00 93.50 98 PHE A CA 1
ATOM 675 C C . PHE A 1 98 ? 2.015 -1.664 -6.982 1.00 93.50 98 PHE A C 1
ATOM 677 O O . PHE A 1 98 ? 2.698 -2.664 -6.782 1.00 93.50 98 PHE A O 1
ATOM 684 N N . SER A 1 99 ? 1.559 -1.330 -8.183 1.00 92.38 99 SER A N 1
ATOM 685 C CA . SER A 1 99 ? 1.898 -2.067 -9.402 1.00 92.38 99 SER A CA 1
ATOM 686 C C . SER A 1 99 ? 2.328 -1.115 -10.508 1.00 92.38 99 SER A C 1
ATOM 688 O O . SER A 1 99 ? 1.637 -0.132 -10.783 1.00 92.38 99 SER A O 1
ATOM 690 N N . ALA A 1 100 ? 3.461 -1.420 -11.129 1.00 90.5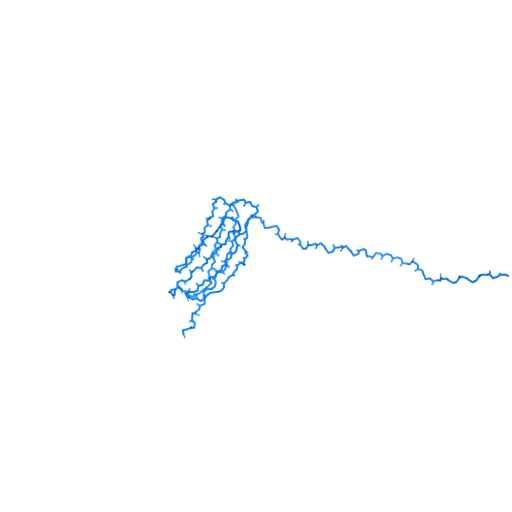6 100 ALA A N 1
ATOM 691 C CA . ALA A 1 100 ? 4.053 -0.672 -12.232 1.00 90.56 100 ALA A CA 1
ATOM 692 C C . ALA A 1 100 ? 4.945 -1.608 -13.057 1.00 90.56 100 ALA A C 1
ATOM 694 O O . ALA A 1 100 ? 5.581 -2.500 -12.498 1.00 90.56 100 ALA A O 1
ATOM 695 N N . ASN A 1 101 ? 4.982 -1.418 -14.379 1.00 87.12 101 ASN A N 1
ATOM 696 C CA . ASN A 1 101 ? 5.845 -2.168 -15.305 1.00 87.12 101 ASN A CA 1
ATOM 697 C C . ASN A 1 101 ? 5.757 -3.707 -15.148 1.00 87.12 101 ASN A C 1
ATOM 699 O O . ASN A 1 101 ? 6.741 -4.420 -15.296 1.00 87.12 101 ASN A O 1
ATOM 703 N N . GLY A 1 102 ? 4.576 -4.237 -14.799 1.00 87.88 102 GLY A N 1
ATOM 704 C CA . GLY A 1 102 ? 4.370 -5.675 -14.565 1.00 87.88 102 GLY A CA 1
ATOM 705 C C . GLY A 1 102 ? 4.925 -6.212 -13.237 1.00 87.88 102 GLY A C 1
ATOM 706 O O . GLY A 1 102 ? 4.758 -7.396 -12.954 1.00 87.88 102 GLY A O 1
ATOM 707 N N . SER A 1 103 ? 5.529 -5.358 -12.407 1.00 91.19 103 SER A N 1
ATOM 708 C CA . SER A 1 103 ? 5.963 -5.673 -11.045 1.00 91.19 103 SER A CA 1
ATOM 709 C C . SER A 1 103 ? 4.987 -5.121 -10.004 1.00 91.19 103 SER A C 1
ATOM 711 O O . SER A 1 103 ? 4.283 -4.135 -10.245 1.00 91.19 103 SER A O 1
ATOM 713 N N . SER A 1 104 ? 4.978 -5.730 -8.816 1.00 92.69 104 SER A N 1
ATOM 714 C CA . SER A 1 104 ? 4.195 -5.265 -7.674 1.00 92.69 104 SER A CA 1
ATOM 715 C C . SER A 1 104 ? 5.017 -5.208 -6.389 1.00 92.69 104 SER A C 1
ATOM 717 O O . SER A 1 104 ? 5.731 -6.150 -6.053 1.00 92.69 104 SER A O 1
ATOM 719 N N . ALA A 1 105 ? 4.825 -4.145 -5.612 1.00 93.56 105 ALA A N 1
ATOM 720 C CA . ALA A 1 105 ? 5.370 -3.992 -4.269 1.00 93.56 105 ALA A CA 1
ATOM 721 C C . ALA A 1 105 ? 4.242 -3.805 -3.249 1.00 93.56 105 ALA A C 1
ATOM 723 O O . ALA A 1 105 ? 3.207 -3.206 -3.543 1.00 93.56 105 ALA A O 1
ATOM 724 N N . LYS A 1 106 ? 4.429 -4.326 -2.035 1.00 95.69 106 LYS A N 1
ATOM 725 C CA . LYS A 1 106 ? 3.416 -4.284 -0.972 1.00 95.69 106 LYS A CA 1
ATOM 726 C C . LYS A 1 106 ? 3.884 -3.420 0.187 1.00 95.69 106 LYS A C 1
ATOM 728 O O . LYS A 1 106 ? 5.003 -3.587 0.668 1.00 95.69 106 LYS A O 1
ATOM 733 N N . TYR A 1 107 ? 2.997 -2.560 0.668 1.00 96.56 107 TYR A N 1
ATOM 734 C CA . TYR A 1 107 ? 3.178 -1.776 1.878 1.00 96.56 107 TYR A CA 1
ATOM 735 C C . TYR A 1 107 ? 2.219 -2.246 2.965 1.00 96.56 107 TYR A C 1
ATOM 737 O O . TYR A 1 107 ? 1.012 -2.350 2.739 1.00 96.56 107 TYR A O 1
ATOM 745 N N . ARG A 1 108 ? 2.750 -2.517 4.156 1.00 97.38 108 ARG A N 1
ATOM 746 C CA . ARG A 1 108 ? 1.950 -2.855 5.338 1.00 97.38 108 ARG A CA 1
ATOM 747 C C . ARG A 1 108 ? 1.715 -1.594 6.161 1.00 97.38 108 ARG A C 1
ATOM 749 O O . ARG A 1 108 ? 2.629 -1.130 6.840 1.00 97.38 108 ARG A O 1
ATOM 756 N N . LEU A 1 109 ? 0.501 -1.063 6.112 1.00 97.00 109 LEU A N 1
ATOM 757 C CA . LEU A 1 109 ? 0.079 0.063 6.937 1.00 97.00 109 LEU A CA 1
ATOM 758 C C . LEU A 1 109 ? -0.603 -0.467 8.199 1.00 97.00 109 LEU A C 1
ATOM 760 O O . LEU A 1 109 ? -1.602 -1.179 8.110 1.00 97.00 109 LEU A O 1
ATOM 764 N N . ILE A 1 110 ? -0.070 -0.122 9.366 1.00 96.69 110 ILE A N 1
ATOM 765 C CA . ILE A 1 110 ? -0.668 -0.426 10.662 1.00 96.69 110 ILE A CA 1
ATOM 766 C C . ILE A 1 110 ? -1.282 0.861 11.200 1.00 96.69 110 ILE A C 1
ATOM 768 O O . ILE A 1 110 ? -0.556 1.788 11.555 1.00 96.69 110 ILE A O 1
ATOM 772 N N . ILE A 1 111 ? -2.610 0.910 11.266 1.00 95.75 111 ILE A N 1
ATOM 773 C CA . ILE A 1 111 ? -3.328 1.984 11.952 1.00 95.75 111 ILE A CA 1
ATOM 774 C C . ILE A 1 111 ? -3.554 1.524 13.389 1.00 95.75 111 ILE A C 1
ATOM 776 O O . ILE A 1 111 ? -4.208 0.503 13.612 1.00 95.75 111 ILE A O 1
ATOM 780 N N . THR A 1 1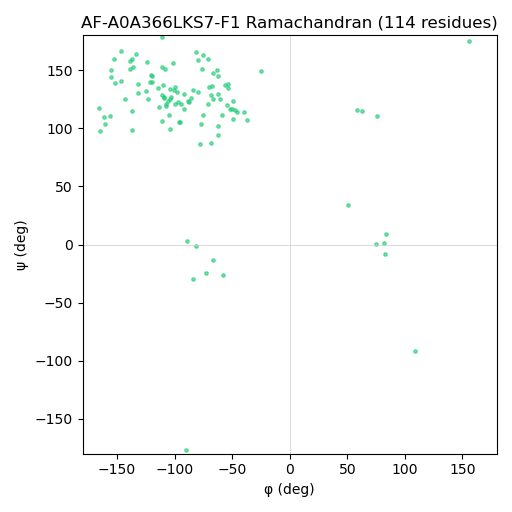12 ? -2.978 2.228 14.358 1.00 93.88 112 THR A N 1
ATOM 781 C CA . THR A 1 112 ? -3.185 1.924 15.780 1.00 93.88 112 THR A CA 1
ATOM 782 C C . THR A 1 112 ? -4.493 2.528 16.271 1.00 93.88 112 THR A C 1
ATOM 784 O O . THR A 1 112 ? -5.092 3.380 15.620 1.00 93.88 112 THR A O 1
ATOM 787 N N . THR A 1 113 ? -4.956 2.098 17.439 1.00 84.88 113 THR A N 1
ATOM 788 C CA . THR A 1 113 ? -5.929 2.883 18.199 1.00 84.88 113 THR A CA 1
ATOM 789 C C . THR A 1 11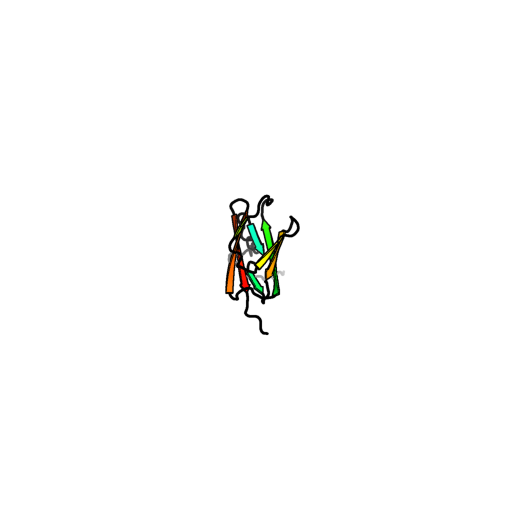3 ? -5.215 4.140 18.696 1.00 84.88 113 THR A C 1
ATOM 791 O O . THR A 1 113 ? -4.107 4.036 19.225 1.00 84.88 113 THR A O 1
ATOM 794 N N . GLY A 1 114 ? -5.786 5.323 18.460 1.00 65.44 114 GLY A N 1
ATOM 795 C CA . GLY A 1 114 ? -5.312 6.530 19.135 1.00 65.44 114 GLY A CA 1
ATOM 796 C C . GLY A 1 114 ? -5.530 6.353 20.635 1.00 65.44 114 GLY A C 1
ATOM 797 O O . GLY A 1 114 ? -6.608 5.916 21.030 1.00 65.44 114 GLY A O 1
ATOM 798 N N . ASP A 1 115 ? -4.497 6.603 21.434 1.00 58.12 115 ASP A N 1
ATOM 799 C CA . ASP A 1 115 ? -4.685 6.876 22.858 1.00 58.12 115 ASP A CA 1
ATOM 800 C C . ASP A 1 115 ? -5.225 8.314 22.902 1.00 58.12 115 ASP A C 1
ATOM 802 O O . ASP A 1 115 ? -4.546 9.222 22.415 1.00 58.12 115 ASP A O 1
ATOM 806 N N . ASP A 1 116 ? -6.493 8.469 23.290 1.00 51.94 116 ASP A N 1
ATOM 807 C CA . ASP A 1 116 ? -7.159 9.768 23.487 1.00 51.94 116 ASP A CA 1
ATOM 808 C C . ASP A 1 116 ? -6.612 10.465 24.740 1.00 51.94 116 ASP A C 1
ATOM 810 O O . ASP A 1 116 ? -6.517 9.784 25.790 1.00 51.94 116 ASP A O 1
#

Organism: NCBI:txid2248750

Secondary structure (DSSP, 8-state):
-----------------------------SSEEEESSEEEE-TT-EEEEEEEESS--S--EEE-PPTTEEEEE--SSSEEEEEEE-TTPPPEEEEEEEEETTEEEEEEEEEPPP--

Mean predicted aligned error: 12.91 Å

Sequence (116 aa):
MATIAALVLGLGLTTTTADAATPARTAAHPGIWLTPTSGTVSPGGSTKTTLHSDEPVGLLTVSGAPPGVTMGLSNPDPIYVVFYVSPSAAAGLYVITFSANGSSAKYRLIITTGDD

Solvent-accessible surface area (backbone atoms only — not comparable to full-atom values): 7160 Å² total; per-residue (Å²): 133,90,82,89,80,88,80,89,76,83,92,74,81,84,87,77,82,80,72,72,77,73,72,75,72,71,74,80,66,79,43,37,45,54,52,54,44,54,46,74,33,41,44,60,35,64,42,68,29,34,48,46,56,82,57,89,82,90,57,81,47,77,45,57,73,54,77,52,52,47,75,46,78,50,60,90,81,72,27,38,39,35,41,41,31,34,68,83,32,72,58,44,83,38,61,30,39,40,35,36,95,94,20,67,31,65,35,40,41,32,32,42,76,64,86,128

Nearest PDB structures (foldseek):
  4hwu-assembly1_A  TM=5.203E-01  e=7.326E-04  Mus musculus
  7daa-assembly1_A  TM=5.324E-01  e=1.794E-03  Homo sapiens
  9ba4-assembly1_B  TM=5.393E-01  e=1.794E-03  Homo sapiens
  8v2c-assembly1_C  TM=5.860E-01  e=3.513E-03  Mus musculus
  8v2b-assembly1_C  TM=6.049E-01  e=2.617E-01  Mus musculus

Radius of gyration: 27.02 Å; Cα contacts (8 Å, |Δi|>4): 211; chains: 1; bounding box: 98×42×40 Å

pLDDT: mean 77.91, std 21.68, range [31.59, 97.38]

Foldseek 3Di:
DDDDDDDDDDPDDDDDPPPPPDPPPPPPQQFKEKVPQEDEAEAQGKDKIWIDTPDQFPDKDKDFDDPQWDWDWDDRVGTMIMIGGHNPHDFDWIWMWIDTPNDIYIHIYGYHYDPD